Protein AF-A0A258C2C4-F1 (afdb_monomer)

Sequence (161 aa):
MLALLVGMLLPDAAPLVGMFAFGNLLRECGVVDRLADTTRNALINIVTILLGLTVGSKLSADAFLQIKTLGILVLGLVAFCAGTAAGVLMARVMNMFSTNKINPLIGSAGVSAVPMAARVSNKVGLEANPQNFLLMHAMGPNVAGVIGSAVAAGILLSFVG

Radius of gyration: 18.86 Å; Cα contacts (8 Å, |Δi|>4): 148; chains: 1; bounding box: 43×36×51 Å

pLDDT: mean 91.34, std 4.64, range [58.0, 97.81]

Mean predicted aligned error: 4.99 Å

Nearest PDB structures (foldseek):
  6iww-assembly1_C  TM=9.948E-01  e=2.118E-12  Salmonella enterica subsp. enterica serovar Typhimurium

Secondary structure (DSSP, 8-state):
-HHHHHHHH-GGGHHHHHHHHHHHHHHHSSS-HHHHHHIIIIIHHHHHHHHHHHHHTT--HHHHSSHHHHHHHHHHHHHHHHHHHHHHHHHHHHHHH-SSPPPHHHHHTTSS-TTHHHHHHHHHHHHH-TT---HHHHHHHHHHHHHHHHHHHHHHHHHH-

Foldseek 3Di:
DQLVVCCVPFVLLNVVVVVVVVLVCCVPVPPNVVVNVCVVPVVCVVVVVVVCVVVVVQPDCVRCVDPVNVVVVVVVVVVLVVQLVVLLVVLVVVQVVDPDRDDSLLSSLLQQPPPVSLVVSQVVQCVVPVVDGRSVVSVVSNVVSSVVVSSVVSVVVVVPD

Solvent-accessible surface area (backbone atoms only — not comparable to full-atom values): 8456 Å² total; per-residue (Å²): 107,70,48,59,54,36,47,72,78,38,56,69,19,27,69,58,47,36,52,51,48,50,56,49,43,38,61,71,65,75,78,40,58,71,58,32,49,40,49,71,45,60,49,45,53,53,51,48,52,54,49,50,52,56,58,54,71,61,60,42,67,84,68,51,76,34,77,65,47,57,50,50,54,54,51,50,54,51,49,52,54,50,52,32,51,49,26,26,50,49,27,52,56,50,39,77,77,39,92,72,68,56,64,40,58,38,19,40,3,28,47,55,48,81,69,55,31,16,49,53,34,20,50,57,37,33,74,75,35,82,87,46,81,36,44,82,65,12,43,54,38,20,54,50,23,48,54,49,52,41,46,53,51,16,54,51,43,68,76,75,107

Structure (mmCIF, N/CA/C/O backbone):
data_AF-A0A258C2C4-F1
#
_entry.id   AF-A0A258C2C4-F1
#
loop_
_atom_site.group_PDB
_atom_site.id
_atom_site.type_symbol
_atom_site.label_atom_id
_atom_site.label_alt_id
_atom_site.label_comp_id
_atom_site.label_asym_id
_atom_site.label_entity_id
_atom_site.label_seq_id
_atom_site.pdbx_PDB_ins_code
_atom_site.Cartn_x
_atom_site.Cartn_y
_atom_site.Cartn_z
_atom_site.occupancy
_atom_site.B_iso_or_equiv
_atom_site.auth_seq_id
_atom_site.auth_comp_id
_atom_site.auth_asym_id
_atom_site.auth_atom_id
_atom_site.pdbx_PDB_model_num
ATOM 1 N N . MET A 1 1 ? 9.234 -10.999 12.980 1.00 71.38 1 MET A N 1
ATOM 2 C CA . MET A 1 1 ? 8.143 -11.995 12.866 1.00 71.38 1 MET A CA 1
ATOM 3 C C . MET A 1 1 ? 7.527 -12.018 11.469 1.00 71.38 1 MET A C 1
ATOM 5 O O . MET A 1 1 ? 7.585 -13.071 10.858 1.00 71.38 1 MET A O 1
ATOM 9 N N . LEU A 1 2 ? 7.036 -10.893 10.923 1.00 83.19 2 LEU A N 1
ATOM 10 C CA . LEU A 1 2 ? 6.447 -10.830 9.568 1.00 83.19 2 LEU A CA 1
ATOM 11 C C . LEU A 1 2 ? 7.332 -11.462 8.474 1.00 83.19 2 LEU A C 1
ATOM 13 O O . LEU A 1 2 ? 6.886 -12.364 7.778 1.00 83.19 2 LEU A O 1
ATOM 17 N N . ALA A 1 3 ? 8.594 -11.035 8.362 1.00 83.50 3 ALA A N 1
ATOM 18 C CA . ALA A 1 3 ? 9.513 -11.545 7.340 1.00 83.50 3 ALA A CA 1
ATOM 19 C C . ALA A 1 3 ? 9.818 -13.050 7.478 1.00 83.50 3 ALA A C 1
ATOM 21 O O . ALA A 1 3 ? 9.963 -13.730 6.472 1.00 83.50 3 ALA A O 1
ATOM 22 N N . LEU A 1 4 ? 9.864 -13.579 8.709 1.00 87.06 4 LEU A N 1
ATOM 23 C CA . LEU A 1 4 ? 10.062 -15.014 8.954 1.00 87.06 4 LEU A CA 1
ATOM 24 C C . LEU A 1 4 ? 8.838 -15.818 8.502 1.00 87.06 4 LEU A C 1
ATOM 26 O O . LEU A 1 4 ? 8.978 -16.811 7.802 1.00 87.06 4 LEU A O 1
ATOM 30 N N . LEU A 1 5 ? 7.641 -15.346 8.858 1.00 85.81 5 LEU A N 1
ATOM 31 C CA . LEU A 1 5 ? 6.373 -15.960 8.464 1.00 85.81 5 LEU A CA 1
ATOM 32 C C . LEU A 1 5 ? 6.217 -15.996 6.939 1.00 85.81 5 LEU A C 1
ATOM 34 O O . LEU A 1 5 ? 5.890 -17.041 6.387 1.00 85.81 5 LEU A O 1
ATOM 38 N N . VAL A 1 6 ? 6.505 -14.880 6.260 1.00 83.69 6 VAL A N 1
ATOM 39 C CA . VAL A 1 6 ? 6.461 -14.817 4.792 1.00 83.69 6 VAL A CA 1
ATOM 40 C C . VAL A 1 6 ? 7.548 -15.685 4.166 1.00 83.69 6 VAL A C 1
ATOM 42 O O . VAL A 1 6 ? 7.247 -16.436 3.253 1.00 83.69 6 VAL A O 1
ATOM 45 N N . GLY A 1 7 ? 8.778 -15.664 4.684 1.00 82.81 7 GLY A N 1
ATOM 46 C CA . GLY A 1 7 ? 9.858 -16.509 4.165 1.00 82.81 7 GLY A CA 1
ATOM 47 C C . GLY A 1 7 ? 9.581 -18.012 4.281 1.00 82.81 7 GLY A C 1
ATOM 48 O O . GLY A 1 7 ? 10.038 -18.771 3.435 1.00 82.81 7 GLY A O 1
ATOM 49 N N . MET A 1 8 ? 8.817 -18.442 5.291 1.00 85.69 8 MET A N 1
ATOM 50 C CA . MET A 1 8 ? 8.452 -19.852 5.475 1.00 85.69 8 MET A CA 1
ATOM 51 C C . MET A 1 8 ? 7.222 -20.276 4.663 1.00 85.69 8 MET A C 1
ATOM 53 O O . MET A 1 8 ? 7.206 -21.390 4.151 1.00 85.69 8 MET A O 1
ATOM 57 N N . LEU A 1 9 ? 6.186 -19.433 4.572 1.00 86.31 9 LEU A N 1
ATOM 58 C CA . LEU A 1 9 ? 4.939 -19.786 3.873 1.00 86.31 9 LEU A CA 1
ATOM 59 C C . LEU A 1 9 ? 4.953 -19.435 2.384 1.00 86.31 9 LEU A C 1
ATOM 61 O O . LEU A 1 9 ? 4.268 -20.091 1.606 1.00 86.31 9 LEU A O 1
ATOM 65 N N . LEU A 1 10 ? 5.652 -18.367 2.001 1.00 86.12 10 LEU A N 1
ATOM 66 C CA . LEU A 1 10 ? 5.558 -17.782 0.669 1.00 86.12 10 LEU A CA 1
ATOM 67 C C . LEU A 1 10 ? 6.892 -17.119 0.263 1.00 86.12 10 LEU A C 1
ATOM 69 O O . LEU A 1 10 ? 7.010 -15.887 0.282 1.00 86.12 10 LEU A O 1
ATOM 73 N N . PRO A 1 11 ? 7.913 -17.921 -0.094 1.00 87.19 11 PRO A N 1
ATOM 74 C CA . PRO A 1 11 ? 9.261 -17.424 -0.370 1.00 87.19 11 PRO A CA 1
ATOM 75 C C . PRO A 1 11 ? 9.300 -16.416 -1.528 1.00 87.19 11 PRO A C 1
ATOM 77 O O . PRO A 1 11 ? 10.083 -15.470 -1.475 1.00 87.19 11 PRO A O 1
ATOM 80 N N . ASP A 1 12 ? 8.398 -16.525 -2.506 1.00 87.50 12 ASP A N 1
ATOM 81 C CA . ASP A 1 12 ? 8.305 -15.590 -3.639 1.00 87.50 12 ASP A CA 1
ATOM 82 C C . ASP A 1 12 ? 7.896 -14.166 -3.215 1.00 87.50 12 ASP A C 1
ATOM 84 O O . ASP A 1 12 ? 8.260 -13.182 -3.858 1.00 87.50 12 ASP A O 1
ATOM 88 N N . ALA A 1 13 ? 7.191 -14.020 -2.085 1.00 87.69 13 ALA A N 1
ATOM 89 C CA . ALA A 1 13 ? 6.882 -12.718 -1.486 1.00 87.69 13 ALA A CA 1
ATOM 90 C C . ALA A 1 13 ? 8.022 -12.173 -0.606 1.00 87.69 13 ALA A C 1
ATOM 92 O O . ALA A 1 13 ? 7.971 -11.008 -0.189 1.00 87.69 13 ALA A O 1
ATOM 93 N N . ALA A 1 14 ? 9.039 -12.984 -0.293 1.00 87.94 14 ALA A N 1
ATOM 94 C CA . ALA A 1 14 ? 10.103 -12.614 0.634 1.00 87.94 14 ALA A CA 1
ATOM 95 C C . ALA A 1 14 ? 10.907 -11.379 0.190 1.00 87.94 14 ALA A C 1
ATOM 97 O O . ALA A 1 14 ? 11.181 -10.547 1.055 1.00 87.94 14 ALA A O 1
ATOM 98 N N . PRO A 1 15 ? 11.234 -11.162 -1.102 1.00 89.06 15 PRO A N 1
ATOM 99 C CA . PRO A 1 15 ? 11.918 -9.939 -1.526 1.00 89.06 15 PRO A CA 1
ATOM 100 C C . PRO A 1 15 ? 11.085 -8.677 -1.259 1.00 89.06 15 PRO A C 1
ATOM 102 O O . PRO A 1 15 ? 11.611 -7.671 -0.785 1.00 89.06 15 PRO A O 1
ATOM 105 N N . LEU A 1 16 ? 9.771 -8.737 -1.502 1.00 89.69 16 LEU A N 1
ATOM 106 C CA . LEU A 1 16 ? 8.865 -7.599 -1.325 1.00 89.69 16 LEU A CA 1
ATOM 107 C C . LEU A 1 16 ? 8.633 -7.297 0.159 1.00 89.69 16 LEU A C 1
ATOM 109 O O . LEU A 1 16 ? 8.895 -6.188 0.633 1.00 89.69 16 LEU A O 1
ATOM 113 N N . VAL A 1 17 ? 8.167 -8.293 0.918 1.00 90.56 17 VAL A N 1
ATOM 114 C CA . VAL A 1 17 ? 7.840 -8.111 2.340 1.00 90.56 17 VAL A CA 1
ATOM 115 C C . VAL A 1 17 ? 9.105 -7.980 3.191 1.00 90.56 17 VAL A C 1
ATOM 117 O O . VAL A 1 17 ? 9.098 -7.274 4.199 1.00 90.56 17 VAL A O 1
ATOM 120 N N . GLY A 1 18 ? 10.210 -8.604 2.783 1.00 90.81 18 GLY A N 1
ATOM 121 C CA . GLY A 1 18 ? 11.510 -8.494 3.441 1.00 90.81 18 GLY A CA 1
ATOM 122 C C . GLY A 1 18 ? 12.075 -7.079 3.374 1.00 90.81 18 GLY A C 1
ATOM 123 O O . GLY A 1 18 ? 12.429 -6.524 4.413 1.00 90.81 18 GLY A O 1
ATOM 124 N N . MET A 1 19 ? 12.077 -6.449 2.192 1.00 92.56 19 MET A N 1
ATOM 125 C CA . MET A 1 19 ? 12.525 -5.056 2.051 1.00 92.56 19 MET A CA 1
ATOM 126 C C . MET A 1 19 ? 11.607 -4.075 2.788 1.00 92.56 19 MET A C 1
ATOM 128 O O . MET A 1 19 ? 12.089 -3.127 3.412 1.00 92.56 19 MET A O 1
ATOM 132 N N . PHE A 1 20 ? 10.295 -4.337 2.804 1.00 92.00 20 PHE A N 1
ATOM 133 C CA . PHE A 1 20 ? 9.352 -3.584 3.633 1.00 92.00 20 PHE A CA 1
ATOM 134 C C . PHE A 1 20 ? 9.675 -3.712 5.133 1.00 92.00 20 PHE A C 1
ATOM 136 O O . PHE A 1 20 ? 9.782 -2.709 5.842 1.00 92.00 20 PHE A O 1
ATOM 143 N N . ALA A 1 21 ? 9.881 -4.938 5.621 1.00 93.19 21 ALA A N 1
ATOM 144 C CA . ALA A 1 21 ? 10.213 -5.202 7.018 1.00 93.19 21 ALA A CA 1
ATOM 145 C C . ALA A 1 21 ? 11.571 -4.608 7.416 1.00 93.19 21 ALA A C 1
ATOM 147 O O . ALA A 1 21 ? 11.712 -4.137 8.542 1.00 93.19 21 ALA A O 1
ATOM 148 N N . PHE A 1 22 ? 12.545 -4.583 6.502 1.00 93.38 22 PHE A N 1
ATOM 149 C CA . PHE A 1 22 ? 13.832 -3.928 6.716 1.00 93.38 22 PHE A CA 1
ATOM 150 C C . PHE A 1 22 ? 13.675 -2.414 6.884 1.00 93.38 22 PHE A C 1
ATOM 152 O O . PHE A 1 22 ? 14.178 -1.856 7.855 1.00 93.38 22 PHE A O 1
ATOM 159 N N . GLY A 1 23 ? 12.904 -1.752 6.014 1.00 93.25 23 GLY A N 1
ATOM 160 C CA . GLY A 1 23 ? 12.587 -0.329 6.174 1.00 93.25 23 GLY A CA 1
ATOM 161 C C . GLY A 1 23 ? 11.883 -0.027 7.503 1.00 93.25 23 GLY A C 1
ATOM 162 O O . GLY A 1 23 ? 12.218 0.948 8.177 1.00 93.25 23 GLY A O 1
ATOM 163 N N . ASN A 1 24 ? 10.959 -0.900 7.923 1.00 93.69 24 ASN A N 1
ATOM 164 C CA . ASN A 1 24 ? 10.310 -0.792 9.229 1.00 93.69 24 ASN A CA 1
ATOM 165 C C . ASN A 1 24 ? 11.303 -0.987 10.387 1.00 93.69 24 ASN A C 1
ATOM 167 O O . ASN A 1 24 ? 11.268 -0.236 11.355 1.00 93.69 24 ASN A O 1
ATOM 171 N N . LEU A 1 25 ? 12.228 -1.944 10.277 1.00 94.38 25 LEU A N 1
ATOM 172 C CA . LEU A 1 25 ? 13.261 -2.179 11.285 1.00 94.38 25 LEU A CA 1
ATOM 173 C C . LEU A 1 25 ? 14.179 -0.965 11.446 1.00 94.38 25 LEU A C 1
ATOM 175 O O . LEU A 1 25 ? 14.408 -0.554 12.575 1.00 94.38 25 LEU A O 1
ATOM 179 N N . LEU A 1 26 ? 14.648 -0.362 10.345 1.00 94.25 26 LEU A N 1
ATOM 180 C CA . LEU A 1 26 ? 15.478 0.848 10.402 1.00 94.25 26 LEU A CA 1
ATOM 181 C C . LEU A 1 26 ? 14.778 1.986 11.156 1.00 94.25 26 LEU A C 1
ATOM 183 O O . LEU A 1 26 ? 15.428 2.744 11.868 1.00 94.25 26 LEU A O 1
ATOM 187 N N . ARG A 1 27 ? 13.455 2.113 10.997 1.00 92.38 27 ARG A N 1
ATOM 188 C CA . ARG A 1 27 ? 12.655 3.131 11.684 1.00 92.38 27 ARG A CA 1
ATOM 189 C C . ARG A 1 27 ? 12.460 2.827 13.170 1.00 92.38 27 ARG A C 1
ATOM 191 O O . ARG A 1 27 ? 12.552 3.743 13.976 1.00 92.38 27 ARG A O 1
ATOM 198 N N . GLU A 1 28 ? 12.154 1.580 13.512 1.00 93.75 28 GLU A N 1
ATOM 199 C CA . GLU A 1 28 ? 11.728 1.197 14.865 1.00 93.75 28 GLU A CA 1
ATOM 200 C C . GLU A 1 28 ? 12.893 0.785 15.782 1.00 93.75 28 GLU A C 1
ATOM 202 O O . GLU A 1 28 ? 12.735 0.773 16.999 1.00 93.75 28 GLU A O 1
ATOM 207 N N . CYS A 1 29 ? 14.077 0.453 15.249 1.00 91.75 29 CYS A N 1
ATOM 208 C CA . CYS A 1 29 ? 15.193 -0.016 16.078 1.00 91.75 29 CYS A CA 1
ATOM 209 C C . CYS A 1 29 ? 15.922 1.097 16.849 1.00 91.75 29 CYS A C 1
ATOM 211 O O . CYS A 1 29 ? 16.750 0.778 17.696 1.00 91.75 29 CYS A O 1
ATOM 213 N N . GLY A 1 30 ? 15.675 2.378 16.546 1.00 91.12 30 GLY A N 1
ATOM 214 C CA . GLY A 1 30 ? 16.158 3.545 17.309 1.00 91.12 30 GLY A CA 1
ATOM 215 C C . GLY A 1 30 ? 17.678 3.763 17.369 1.00 91.12 30 GLY A C 1
ATOM 216 O O . GLY A 1 30 ? 18.132 4.737 17.953 1.00 91.12 30 GLY A O 1
ATOM 217 N N . VAL A 1 31 ? 18.480 2.865 16.788 1.00 95.25 31 VAL A N 1
ATOM 218 C CA . VAL A 1 31 ? 19.957 2.918 16.821 1.00 95.25 31 VAL A CA 1
ATOM 219 C C . VAL A 1 31 ? 20.588 3.298 15.478 1.00 95.25 31 VAL A C 1
ATOM 221 O O . VAL A 1 31 ? 21.796 3.503 15.399 1.00 95.25 31 VAL A O 1
ATOM 224 N N . VAL A 1 32 ? 19.791 3.401 14.409 1.00 94.56 32 VAL A N 1
ATOM 225 C CA . VAL A 1 32 ? 20.263 3.681 13.037 1.00 94.56 32 VAL A CA 1
ATOM 226 C C . VAL A 1 32 ? 19.584 4.901 12.411 1.00 94.56 32 VAL A C 1
ATOM 228 O O . VAL A 1 32 ? 19.284 4.910 11.217 1.00 94.56 32 VAL A O 1
ATOM 231 N N . ASP A 1 33 ? 19.375 5.965 13.186 1.00 93.50 33 ASP A N 1
ATOM 232 C CA . ASP A 1 33 ? 18.645 7.163 12.740 1.00 93.50 33 ASP A CA 1
ATOM 233 C C . ASP A 1 33 ? 19.169 7.744 11.422 1.00 93.50 33 ASP A C 1
ATOM 235 O O . ASP A 1 33 ? 18.387 8.065 10.529 1.00 93.50 33 ASP A O 1
ATOM 239 N N . ARG A 1 34 ? 20.497 7.789 11.242 1.00 95.44 34 ARG A N 1
ATOM 240 C CA . ARG A 1 34 ? 21.121 8.254 9.991 1.00 95.44 34 ARG A CA 1
ATOM 241 C C . ARG A 1 34 ? 20.696 7.420 8.781 1.00 95.44 34 ARG A C 1
ATOM 243 O O . ARG A 1 34 ? 20.424 7.983 7.723 1.00 95.44 34 ARG A O 1
ATOM 250 N N . LEU A 1 35 ? 20.637 6.094 8.919 1.00 94.44 35 LEU A N 1
ATOM 251 C CA . LEU A 1 35 ? 20.206 5.202 7.837 1.00 94.44 35 LEU A CA 1
ATOM 252 C C . LEU A 1 35 ? 18.703 5.339 7.598 1.00 94.44 35 LEU A C 1
ATOM 254 O O . LEU A 1 35 ? 18.270 5.393 6.448 1.00 94.44 35 LEU A O 1
ATOM 258 N N . ALA A 1 36 ?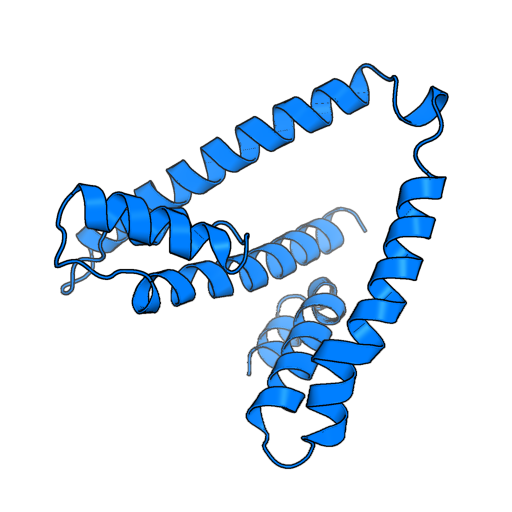 17.912 5.418 8.667 1.00 94.19 36 ALA A N 1
ATOM 259 C CA . ALA A 1 36 ? 16.464 5.535 8.582 1.00 94.19 36 ALA A CA 1
ATOM 260 C C . ALA A 1 36 ? 16.026 6.854 7.924 1.00 94.19 36 ALA A C 1
ATOM 262 O O . ALA A 1 36 ? 15.069 6.854 7.147 1.00 94.19 36 ALA A O 1
ATOM 263 N N . ASP A 1 37 ? 16.711 7.959 8.224 1.00 95.56 37 ASP A N 1
ATOM 264 C CA . ASP A 1 37 ? 16.470 9.273 7.623 1.00 95.56 37 ASP A CA 1
ATOM 265 C C . ASP A 1 37 ? 16.928 9.318 6.159 1.00 95.56 37 ASP A C 1
ATOM 267 O O . ASP A 1 37 ? 16.147 9.659 5.269 1.00 95.56 37 ASP A O 1
ATOM 271 N N . THR A 1 38 ? 18.147 8.842 5.876 1.00 96.62 38 THR A N 1
ATOM 272 C CA . THR A 1 38 ? 18.672 8.761 4.501 1.00 96.62 38 THR A CA 1
ATOM 273 C C . THR A 1 38 ? 17.760 7.919 3.606 1.00 96.62 38 THR A C 1
ATOM 275 O O . THR A 1 38 ? 17.483 8.308 2.472 1.00 96.62 38 THR A O 1
ATOM 278 N N . THR A 1 39 ? 17.251 6.793 4.118 1.00 94.75 39 THR A N 1
ATOM 279 C CA . THR A 1 39 ? 16.348 5.897 3.378 1.00 94.75 39 THR A CA 1
ATOM 280 C C . THR A 1 39 ? 15.003 6.563 3.078 1.00 94.75 39 THR A C 1
ATOM 282 O O . THR A 1 39 ? 14.516 6.466 1.954 1.00 94.75 39 THR A O 1
ATOM 285 N N . ARG A 1 40 ? 14.409 7.263 4.058 1.00 93.69 40 ARG A N 1
ATOM 286 C CA . ARG A 1 40 ? 13.092 7.917 3.925 1.00 93.69 40 ARG A CA 1
ATOM 287 C C . ARG A 1 40 ? 13.113 9.217 3.122 1.00 93.69 40 ARG A C 1
ATOM 289 O O . ARG A 1 40 ? 12.062 9.600 2.622 1.00 93.69 40 ARG A O 1
ATOM 296 N N . ASN A 1 41 ? 14.268 9.869 2.999 1.00 95.38 41 ASN A N 1
ATOM 297 C CA . ASN A 1 41 ? 14.411 11.151 2.308 1.00 95.38 41 ASN A CA 1
ATOM 298 C C . ASN A 1 41 ? 15.272 11.017 1.044 1.00 95.38 41 ASN A C 1
ATOM 300 O O . ASN A 1 41 ? 14.758 10.865 -0.062 1.00 95.38 41 ASN A O 1
ATOM 304 N N . ALA A 1 42 ? 16.598 11.071 1.189 1.00 96.44 42 ALA A N 1
ATOM 305 C CA . ALA A 1 42 ? 17.515 11.186 0.058 1.00 96.44 42 ALA A CA 1
ATOM 306 C C . ALA A 1 42 ? 17.428 9.987 -0.899 1.00 96.44 42 ALA A C 1
ATOM 308 O O . ALA A 1 42 ? 17.285 10.168 -2.107 1.00 96.44 42 ALA A O 1
ATOM 309 N N . LEU A 1 43 ? 17.469 8.764 -0.363 1.00 96.81 43 LEU A N 1
ATOM 310 C CA . LEU A 1 43 ? 17.479 7.550 -1.172 1.00 96.81 43 LEU A CA 1
ATOM 311 C C . LEU A 1 43 ? 16.158 7.360 -1.922 1.00 96.81 43 LEU A C 1
ATOM 313 O O . LEU A 1 43 ? 16.185 7.117 -3.127 1.00 96.81 43 LEU A O 1
ATOM 317 N N . ILE A 1 44 ? 15.009 7.510 -1.247 1.00 96.50 44 ILE A N 1
ATOM 318 C CA . ILE A 1 44 ? 13.710 7.360 -1.915 1.00 96.50 44 ILE A CA 1
ATOM 319 C C . ILE A 1 44 ? 13.520 8.418 -3.005 1.00 96.50 44 ILE A C 1
ATOM 321 O O . ILE A 1 44 ? 13.031 8.080 -4.078 1.00 96.50 44 ILE A O 1
ATOM 325 N N . ASN A 1 45 ? 13.971 9.659 -2.791 1.00 97.25 45 ASN A N 1
ATOM 326 C CA . ASN A 1 45 ? 13.879 10.719 -3.796 1.00 97.25 45 ASN A CA 1
ATOM 327 C C . ASN A 1 45 ? 14.703 10.384 -5.046 1.00 97.25 45 ASN A C 1
ATOM 329 O O . ASN A 1 45 ? 14.196 10.490 -6.161 1.00 97.25 45 ASN A O 1
ATOM 333 N N . ILE A 1 46 ? 15.943 9.914 -4.869 1.00 97.81 46 ILE A N 1
ATOM 334 C CA . ILE A 1 46 ? 16.815 9.513 -5.983 1.00 97.81 46 ILE A CA 1
ATOM 335 C C . ILE A 1 46 ? 16.196 8.339 -6.751 1.00 97.81 46 ILE A C 1
ATOM 337 O O . ILE A 1 46 ? 16.028 8.411 -7.969 1.00 97.81 46 ILE A O 1
ATOM 341 N N . VAL A 1 47 ? 15.814 7.269 -6.048 1.00 97.56 47 VAL A N 1
ATOM 342 C CA . VAL A 1 47 ? 15.256 6.064 -6.679 1.00 97.56 47 VAL A CA 1
ATOM 343 C C . VAL A 1 47 ? 13.921 6.363 -7.363 1.00 97.56 47 VAL A C 1
ATOM 345 O O . VAL A 1 47 ? 13.671 5.842 -8.445 1.00 97.56 47 VAL A O 1
ATOM 348 N N . THR A 1 48 ? 13.092 7.247 -6.803 1.00 96.81 48 THR A N 1
ATOM 349 C CA . THR A 1 48 ? 11.814 7.655 -7.412 1.00 96.81 48 THR A CA 1
ATOM 350 C C . THR A 1 48 ? 12.025 8.403 -8.725 1.00 96.81 48 THR A C 1
ATOM 352 O O . THR A 1 48 ? 11.305 8.140 -9.685 1.00 96.81 48 THR A O 1
ATOM 355 N N . ILE A 1 49 ? 13.028 9.284 -8.810 1.00 97.19 49 ILE A N 1
ATOM 356 C CA . ILE A 1 49 ? 13.374 9.968 -10.067 1.00 97.19 49 ILE A CA 1
ATOM 357 C C . ILE A 1 49 ? 13.795 8.944 -11.127 1.00 97.19 49 ILE A C 1
ATOM 359 O O . ILE A 1 49 ? 13.279 8.963 -12.245 1.00 97.19 49 ILE A O 1
ATOM 363 N N . LEU A 1 50 ? 14.688 8.017 -10.769 1.00 97.38 50 LEU A N 1
ATOM 364 C CA . LEU A 1 50 ? 15.163 6.981 -11.691 1.00 97.38 50 LEU A CA 1
ATOM 365 C C . LEU A 1 50 ? 14.032 6.044 -12.136 1.00 97.38 50 LEU A C 1
ATOM 367 O O . LEU A 1 50 ? 13.925 5.722 -13.321 1.00 97.38 50 LEU A O 1
ATOM 371 N N . LEU A 1 51 ? 13.157 5.643 -11.212 1.00 96.25 51 LEU A N 1
ATOM 372 C CA . LEU A 1 51 ? 11.993 4.810 -11.505 1.00 96.25 51 LEU A CA 1
ATOM 373 C C . LEU A 1 51 ? 11.012 5.556 -12.415 1.00 96.25 51 LEU A C 1
ATOM 375 O O . LEU A 1 51 ? 10.560 4.985 -13.403 1.00 96.25 51 LEU A O 1
ATOM 379 N N . GLY A 1 52 ? 10.743 6.835 -12.144 1.00 95.56 52 GLY A N 1
ATOM 380 C CA . GLY A 1 52 ? 9.883 7.681 -12.971 1.00 95.56 52 GLY A CA 1
ATOM 381 C C . GLY A 1 52 ? 10.393 7.817 -14.405 1.00 95.56 52 GLY A C 1
ATOM 382 O O . GLY A 1 52 ? 9.625 7.625 -15.345 1.00 95.56 52 GLY A O 1
ATOM 383 N N . LEU A 1 53 ? 11.696 8.054 -14.587 1.00 95.62 53 LEU A N 1
ATOM 384 C CA . LEU A 1 53 ? 12.332 8.078 -15.910 1.00 95.62 53 LEU A CA 1
ATOM 385 C C . LEU A 1 53 ? 12.242 6.716 -16.611 1.00 95.62 53 LEU A C 1
ATOM 387 O O . LEU A 1 53 ? 11.915 6.647 -17.795 1.00 95.62 53 LEU A O 1
ATOM 391 N N . THR A 1 54 ? 12.480 5.626 -15.881 1.00 93.69 54 THR A N 1
ATOM 392 C CA . THR A 1 54 ? 12.443 4.267 -16.440 1.00 93.69 54 THR A CA 1
ATOM 393 C C . THR A 1 54 ? 11.030 3.878 -16.876 1.00 93.69 54 THR A C 1
ATOM 395 O O . THR A 1 54 ? 10.848 3.399 -17.993 1.00 93.69 54 THR A O 1
ATOM 398 N N . VAL A 1 55 ? 10.012 4.129 -16.048 1.00 92.94 55 VAL A N 1
ATOM 399 C CA . VAL A 1 55 ? 8.603 3.885 -16.398 1.00 92.94 55 VAL A CA 1
ATOM 400 C C . VAL A 1 55 ? 8.166 4.808 -17.537 1.00 92.94 55 VAL A C 1
ATOM 402 O O . VAL A 1 55 ? 7.567 4.339 -18.502 1.00 92.94 55 VAL A O 1
ATOM 405 N N . GLY A 1 56 ? 8.535 6.092 -17.486 1.00 90.75 56 GLY A N 1
ATOM 406 C CA . GLY A 1 56 ? 8.247 7.064 -18.541 1.00 90.75 56 GLY A CA 1
ATOM 407 C C . GLY A 1 56 ? 8.851 6.685 -19.894 1.00 90.75 56 GLY A C 1
ATOM 408 O O . GLY A 1 56 ? 8.197 6.841 -20.921 1.00 90.75 56 GLY A O 1
ATOM 409 N N . SER A 1 57 ? 10.045 6.083 -19.906 1.00 90.81 57 SER A N 1
ATOM 410 C CA . SER A 1 57 ? 10.681 5.590 -21.137 1.00 90.81 57 SER A CA 1
ATOM 411 C C . SER A 1 57 ? 9.886 4.485 -21.849 1.00 90.81 57 SER A C 1
ATOM 413 O O . SER A 1 57 ? 10.101 4.240 -23.034 1.00 90.81 57 SER A O 1
ATOM 415 N N . LYS A 1 58 ? 8.954 3.818 -21.152 1.00 86.50 58 LYS A N 1
ATOM 416 C CA . LYS A 1 58 ? 8.076 2.782 -21.718 1.00 86.50 58 LYS A CA 1
ATOM 417 C C . LYS A 1 58 ? 6.754 3.337 -22.262 1.00 86.50 58 LYS A C 1
ATOM 419 O O . LYS A 1 58 ? 5.985 2.574 -22.838 1.00 86.50 58 LYS A O 1
ATOM 424 N N . LEU A 1 59 ? 6.494 4.639 -22.122 1.00 85.44 59 LEU A N 1
ATOM 425 C CA . LEU A 1 59 ? 5.274 5.308 -22.590 1.00 85.44 59 LEU A CA 1
ATOM 426 C C . LEU A 1 59 ? 5.408 5.819 -24.037 1.00 85.44 59 LEU A C 1
ATOM 428 O O . LEU A 1 59 ? 5.052 6.958 -24.337 1.00 85.44 59 LEU A O 1
ATOM 432 N N . SER A 1 60 ? 5.935 4.998 -24.950 1.00 86.56 60 SER A N 1
ATOM 433 C CA . SER A 1 60 ? 5.905 5.334 -26.379 1.00 86.56 60 SER A CA 1
ATOM 434 C C . SER A 1 60 ? 4.463 5.324 -26.900 1.00 86.56 60 SER A C 1
ATOM 436 O O . SER A 1 60 ? 3.619 4.577 -26.400 1.00 86.56 60 SER A O 1
ATOM 438 N N . ALA A 1 61 ? 4.169 6.145 -27.914 1.00 82.00 61 ALA A N 1
ATOM 439 C CA . ALA A 1 61 ? 2.817 6.277 -28.466 1.00 82.00 61 ALA A CA 1
ATOM 440 C C . ALA A 1 61 ? 2.229 4.919 -28.888 1.00 82.00 61 ALA A C 1
ATOM 442 O O . ALA A 1 61 ? 1.084 4.622 -28.560 1.00 82.00 61 ALA A O 1
ATOM 443 N N . ASP A 1 62 ? 3.043 4.059 -29.501 1.00 82.19 62 ASP A N 1
ATOM 444 C CA . ASP A 1 62 ? 2.625 2.730 -29.960 1.00 82.19 62 ASP A CA 1
ATOM 445 C C . ASP A 1 62 ? 2.315 1.757 -28.813 1.00 82.19 62 ASP A C 1
ATOM 447 O O . ASP A 1 62 ? 1.507 0.842 -28.977 1.00 82.19 62 ASP A O 1
ATOM 451 N N . ALA A 1 63 ? 2.948 1.935 -27.648 1.00 80.69 63 ALA A N 1
ATOM 452 C CA . ALA A 1 63 ? 2.705 1.122 -26.459 1.00 80.69 63 ALA A CA 1
ATOM 453 C C . ALA A 1 63 ? 1.531 1.656 -25.624 1.00 80.69 63 ALA A C 1
ATOM 455 O O . ALA A 1 63 ? 0.791 0.872 -25.029 1.00 80.69 63 ALA A O 1
ATOM 456 N N . PHE A 1 64 ? 1.346 2.981 -25.580 1.00 84.81 64 PHE A N 1
ATOM 457 C CA . PHE A 1 64 ? 0.331 3.621 -24.747 1.00 84.81 64 PHE A CA 1
ATOM 458 C C . PHE A 1 64 ? -1.025 3.783 -25.443 1.00 84.81 64 PHE A C 1
ATOM 460 O O . PHE A 1 64 ? -2.057 3.578 -24.808 1.00 84.81 64 PHE A O 1
ATOM 467 N N . LEU A 1 65 ? -1.066 4.116 -26.736 1.00 85.25 65 LEU A N 1
ATOM 468 C CA . LEU A 1 65 ? -2.308 4.344 -27.489 1.00 85.25 65 LEU A CA 1
ATOM 469 C C . LEU A 1 65 ? -2.885 3.032 -28.040 1.00 85.25 65 LEU A C 1
ATOM 471 O O . LEU A 1 65 ? -3.174 2.900 -29.227 1.00 85.25 65 LEU A O 1
ATOM 475 N N . GLN A 1 66 ? -3.057 2.042 -27.166 1.00 88.00 66 GLN A N 1
ATOM 476 C CA . GLN A 1 66 ? -3.652 0.754 -27.510 1.00 88.00 66 GLN A CA 1
ATOM 477 C C . GLN A 1 66 ? -5.002 0.574 -26.822 1.00 88.00 66 GLN A C 1
ATOM 479 O O . GLN A 1 66 ? -5.197 0.958 -25.677 1.00 88.00 66 GLN A O 1
ATOM 484 N N . ILE A 1 67 ? -5.924 -0.142 -27.461 1.00 89.75 67 ILE A N 1
ATOM 485 C CA . ILE A 1 67 ? -7.208 -0.512 -26.833 1.00 89.75 67 ILE A CA 1
ATOM 486 C C . ILE A 1 67 ? -6.980 -1.285 -25.517 1.00 89.75 67 ILE A C 1
ATOM 488 O O . ILE A 1 67 ? -7.751 -1.164 -24.565 1.00 89.75 67 ILE A O 1
ATOM 492 N N . LYS A 1 68 ? -5.868 -2.027 -25.425 1.00 91.19 68 LYS A N 1
ATOM 493 C CA . LYS A 1 68 ? -5.450 -2.732 -24.208 1.00 91.19 68 LYS A CA 1
ATOM 494 C C . LYS A 1 68 ? -5.204 -1.788 -23.026 1.00 91.19 68 LYS A C 1
ATOM 496 O O . LYS A 1 68 ? -5.591 -2.132 -21.913 1.00 91.19 68 LYS A O 1
ATOM 501 N N . THR A 1 69 ? -4.605 -0.612 -23.234 1.00 88.94 69 THR A N 1
ATOM 502 C CA . THR A 1 69 ? -4.328 0.334 -22.136 1.00 88.94 69 THR A CA 1
ATOM 503 C C . THR A 1 69 ? -5.608 0.960 -21.604 1.00 88.94 69 THR A C 1
ATOM 505 O O . THR A 1 69 ? -5.764 1.073 -20.390 1.00 88.94 69 THR A O 1
ATOM 508 N N . LEU A 1 70 ? -6.575 1.255 -22.478 1.00 90.69 70 LEU A N 1
ATOM 509 C CA . LEU A 1 70 ? -7.918 1.657 -22.059 1.00 90.69 70 LEU A CA 1
ATOM 510 C C . LEU A 1 70 ? -8.577 0.573 -21.191 1.00 90.69 70 LEU A C 1
ATOM 512 O O . LEU A 1 70 ? -9.159 0.885 -20.152 1.00 90.69 70 LEU A O 1
ATOM 516 N N . GLY A 1 71 ? -8.418 -0.701 -21.566 1.00 92.25 71 GLY A N 1
ATOM 517 C CA . GLY A 1 71 ? -8.854 -1.838 -20.753 1.00 92.25 71 GLY A CA 1
ATOM 518 C C . GLY A 1 71 ? -8.227 -1.853 -19.355 1.00 92.25 71 GLY A C 1
ATOM 519 O O . GLY A 1 71 ? -8.946 -2.014 -18.373 1.00 92.25 71 GLY A O 1
ATOM 520 N N . ILE A 1 72 ? -6.914 -1.616 -19.241 1.00 93.31 72 ILE A N 1
ATOM 521 C CA . ILE A 1 72 ? -6.211 -1.541 -17.946 1.00 93.31 72 ILE A CA 1
ATOM 522 C C . ILE A 1 72 ? -6.762 -0.397 -17.082 1.00 93.31 72 ILE A C 1
ATOM 524 O O . ILE A 1 72 ? -6.989 -0.595 -15.890 1.00 93.31 72 ILE A O 1
ATOM 528 N N . LEU A 1 73 ? -7.018 0.780 -17.665 1.00 91.50 73 LEU A N 1
ATOM 529 C CA . LEU A 1 73 ? -7.562 1.932 -16.934 1.00 91.50 73 LEU A CA 1
ATOM 530 C C . LEU A 1 73 ? -8.955 1.643 -16.357 1.00 91.50 73 LEU A C 1
ATOM 532 O O . LEU A 1 73 ? -9.206 1.905 -15.179 1.00 91.50 73 LEU A O 1
ATOM 536 N N . VAL A 1 74 ? -9.849 1.068 -17.166 1.00 94.75 74 VAL A N 1
ATOM 537 C CA . VAL A 1 74 ? -11.209 0.717 -16.728 1.00 94.75 74 VAL A CA 1
ATOM 538 C C . VAL A 1 74 ? -11.177 -0.400 -15.685 1.00 94.75 74 VAL A C 1
ATOM 540 O O . VAL A 1 74 ? -11.844 -0.292 -14.655 1.00 94.75 74 VAL A O 1
ATOM 543 N N . LEU A 1 75 ? -10.369 -1.443 -15.900 1.00 94.25 75 LEU A N 1
ATOM 544 C CA . LEU A 1 75 ? -10.193 -2.524 -14.927 1.00 94.25 75 LEU A CA 1
ATOM 545 C C . LEU A 1 75 ? -9.634 -2.004 -13.601 1.00 94.25 75 LEU A C 1
ATOM 547 O O . LEU A 1 75 ? -10.100 -2.429 -12.548 1.00 94.25 75 LEU A O 1
ATOM 551 N N . GLY A 1 76 ? -8.696 -1.054 -13.637 1.00 93.50 76 GLY A N 1
ATOM 552 C CA . GLY A 1 76 ? -8.160 -0.403 -12.444 1.00 93.50 76 GLY A CA 1
ATOM 553 C C . GLY A 1 76 ? -9.242 0.318 -11.640 1.00 93.50 76 GLY A C 1
ATOM 554 O O . GLY A 1 76 ? -9.335 0.128 -10.428 1.00 93.50 76 GLY A O 1
ATOM 555 N N . LEU A 1 77 ? -10.109 1.088 -12.305 1.00 93.12 77 LEU A N 1
ATOM 556 C CA . LEU A 1 77 ? -11.235 1.761 -11.649 1.00 93.12 77 LEU A CA 1
ATOM 557 C C . LEU A 1 77 ? -12.182 0.754 -10.982 1.00 93.12 77 LEU A C 1
ATOM 559 O O . LEU A 1 77 ? -12.506 0.891 -9.802 1.00 93.12 77 LEU A O 1
ATOM 563 N N . VAL A 1 78 ? -12.588 -0.282 -11.720 1.00 95.81 78 VAL A N 1
ATOM 564 C CA . VAL A 1 78 ? -13.479 -1.328 -11.200 1.00 95.81 78 VAL A CA 1
ATOM 565 C C . VAL A 1 78 ? -12.823 -2.079 -10.039 1.00 95.81 78 VAL A C 1
ATOM 567 O O . VAL A 1 78 ? -13.491 -2.350 -9.043 1.00 95.81 78 VAL A O 1
ATOM 570 N N . ALA A 1 79 ? -11.518 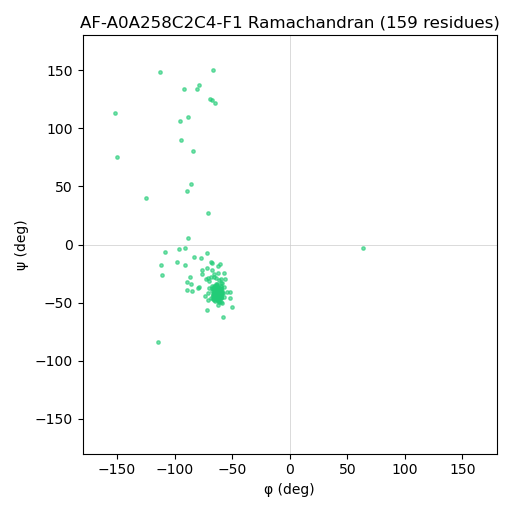-2.355 -10.111 1.00 93.31 79 ALA A N 1
ATOM 571 C CA . ALA A 1 79 ? -10.769 -3.005 -9.040 1.00 93.31 79 ALA A CA 1
ATOM 572 C C . ALA A 1 79 ? -10.749 -2.165 -7.753 1.00 93.31 79 ALA A C 1
ATOM 574 O O . ALA A 1 79 ? -10.956 -2.712 -6.670 1.00 93.31 79 ALA A O 1
ATOM 575 N N . PHE A 1 80 ? -10.580 -0.841 -7.846 1.00 92.94 80 PHE A N 1
ATOM 576 C CA . PHE A 1 80 ? -10.678 0.045 -6.680 1.00 92.94 80 PHE A CA 1
ATOM 577 C C . PHE A 1 80 ? -12.092 0.059 -6.079 1.00 92.94 80 PHE A C 1
ATOM 579 O O . PHE A 1 80 ? -12.245 -0.040 -4.857 1.00 92.94 80 PHE A O 1
ATOM 586 N N . CYS A 1 81 ? -13.136 0.130 -6.911 1.00 94.25 81 CYS A N 1
ATOM 587 C CA . CYS A 1 81 ? -14.528 0.052 -6.451 1.00 94.25 81 CYS A CA 1
A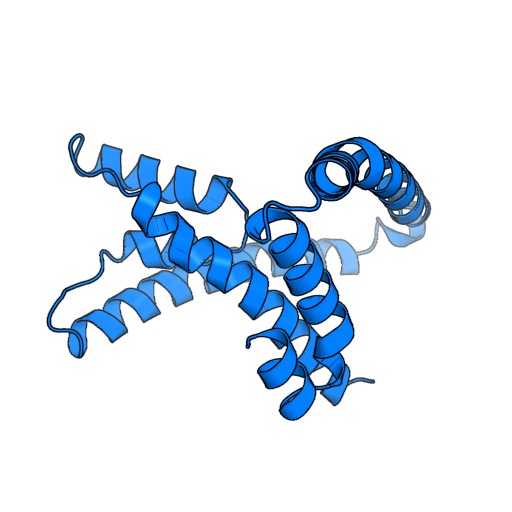TOM 588 C C . CYS A 1 81 ? -14.836 -1.291 -5.771 1.00 94.25 81 CYS A C 1
ATOM 590 O O . CYS A 1 81 ? -15.416 -1.323 -4.688 1.00 94.25 81 CYS A O 1
ATOM 592 N N . ALA A 1 82 ? -14.404 -2.404 -6.365 1.00 95.00 82 ALA A N 1
ATOM 593 C CA . ALA A 1 82 ? -14.576 -3.730 -5.787 1.00 95.00 82 ALA A CA 1
ATOM 594 C C . ALA A 1 82 ? -13.785 -3.890 -4.479 1.00 95.00 82 ALA A C 1
ATOM 596 O O . ALA A 1 82 ? -14.330 -4.388 -3.498 1.00 95.00 82 ALA A O 1
ATOM 597 N N . GLY A 1 83 ? -12.535 -3.417 -4.426 1.00 93.38 83 GLY A N 1
ATOM 598 C CA . GLY A 1 83 ? -11.688 -3.486 -3.233 1.00 93.38 83 GLY A CA 1
ATOM 599 C C . GLY A 1 83 ? -12.249 -2.683 -2.058 1.00 93.38 83 GLY A C 1
ATOM 600 O O . GLY A 1 83 ? -12.325 -3.187 -0.939 1.00 93.38 83 GLY A O 1
ATOM 601 N N . THR A 1 84 ? -12.715 -1.456 -2.311 1.00 94.25 84 THR A N 1
ATOM 602 C CA . THR A 1 84 ? -13.391 -0.635 -1.288 1.00 94.25 84 THR A CA 1
ATOM 603 C C . THR A 1 84 ? -14.687 -1.278 -0.798 1.00 94.25 84 THR A C 1
ATOM 605 O O . THR A 1 84 ? -14.891 -1.382 0.413 1.00 94.25 84 THR A O 1
ATOM 608 N N . ALA A 1 85 ? -15.541 -1.756 -1.710 1.00 95.12 85 ALA A N 1
ATOM 609 C CA . ALA A 1 85 ? -16.785 -2.435 -1.357 1.00 95.12 85 ALA A CA 1
ATOM 610 C C . ALA A 1 85 ? -16.525 -3.709 -0.539 1.00 95.12 85 ALA A C 1
ATOM 612 O O . ALA A 1 85 ? -17.150 -3.910 0.503 1.00 95.12 85 ALA A O 1
ATOM 613 N N . ALA A 1 86 ? -15.559 -4.531 -0.958 1.00 94.94 86 ALA A N 1
ATOM 614 C CA . ALA A 1 86 ? -15.150 -5.735 -0.245 1.00 94.94 86 A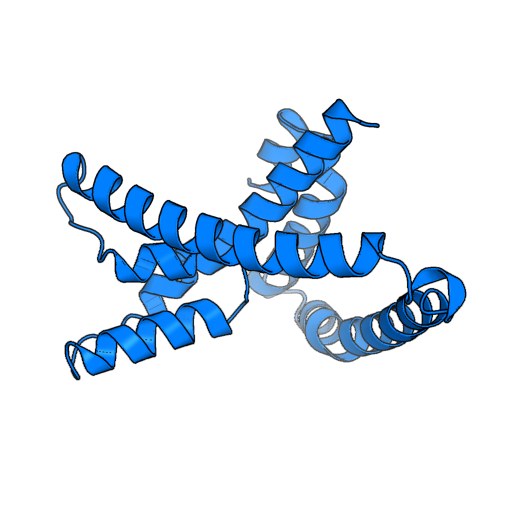LA A CA 1
ATOM 615 C C . ALA A 1 86 ? -14.609 -5.414 1.155 1.00 94.94 86 ALA A C 1
ATOM 617 O O . ALA A 1 86 ? -14.980 -6.085 2.114 1.00 94.94 86 ALA A O 1
ATOM 618 N N . GLY A 1 87 ? -13.805 -4.357 1.307 1.00 93.69 87 GLY A N 1
ATOM 619 C CA . GLY A 1 87 ? -13.309 -3.908 2.611 1.00 93.69 87 GLY A CA 1
ATOM 620 C C . GLY A 1 87 ? -14.432 -3.498 3.571 1.00 93.69 87 GLY A C 1
ATOM 621 O O . GLY A 1 87 ? -14.445 -3.907 4.733 1.00 93.69 87 GLY A O 1
ATOM 622 N N . VAL A 1 88 ? -15.424 -2.744 3.086 1.00 95.00 88 VAL A N 1
ATOM 623 C CA . VAL A 1 88 ? -16.602 -2.349 3.884 1.00 95.00 88 VAL A CA 1
ATOM 624 C C . VAL A 1 88 ? -17.470 -3.561 4.238 1.00 95.00 88 VAL A C 1
ATOM 626 O O . VAL A 1 88 ? -17.932 -3.676 5.377 1.00 95.00 88 VAL A O 1
ATOM 629 N N . LEU A 1 89 ? -17.688 -4.478 3.290 1.00 95.25 89 LEU A N 1
ATOM 630 C CA . LEU A 1 89 ? -18.426 -5.720 3.529 1.00 95.25 89 LEU A CA 1
ATOM 631 C C . LEU A 1 89 ? -17.718 -6.592 4.565 1.00 95.25 89 LEU A C 1
ATOM 633 O O . LEU A 1 89 ? -18.365 -7.060 5.498 1.00 95.25 89 LEU A O 1
ATOM 637 N N . MET A 1 90 ? -16.397 -6.742 4.465 1.00 93.38 90 MET A N 1
ATOM 638 C CA . MET A 1 90 ? -15.604 -7.491 5.436 1.00 93.38 90 MET A CA 1
ATOM 639 C C . MET A 1 90 ? -15.728 -6.888 6.838 1.00 93.38 90 MET A C 1
ATOM 641 O O . MET A 1 90 ? -15.973 -7.618 7.794 1.00 93.38 90 MET A O 1
ATOM 645 N N . ALA A 1 91 ? -15.671 -5.559 6.974 1.00 92.88 91 ALA A N 1
ATOM 646 C CA . ALA A 1 91 ? -15.890 -4.900 8.262 1.00 92.88 91 ALA A CA 1
ATOM 647 C C . ALA A 1 91 ? -17.290 -5.192 8.840 1.00 92.88 91 ALA A C 1
ATOM 649 O O . ALA A 1 91 ? -17.435 -5.416 10.041 1.00 92.88 91 ALA A O 1
ATOM 650 N N . ARG A 1 92 ? -18.330 -5.258 7.994 1.00 92.25 92 ARG A N 1
ATOM 651 C CA . ARG A 1 92 ? -19.679 -5.665 8.426 1.00 92.25 92 ARG A CA 1
ATOM 652 C C . ARG A 1 92 ? -19.746 -7.135 8.835 1.00 92.25 92 ARG A C 1
ATOM 654 O O . ARG A 1 92 ? -20.396 -7.441 9.829 1.00 92.25 92 ARG A O 1
ATOM 661 N N . VAL A 1 93 ? -19.072 -8.025 8.110 1.00 93.94 93 VAL A N 1
ATOM 662 C CA . VAL A 1 93 ? -19.002 -9.451 8.459 1.00 93.94 93 VAL A CA 1
ATOM 663 C C . VAL A 1 93 ? -18.292 -9.643 9.796 1.00 93.94 93 VAL A C 1
ATOM 665 O O . VAL A 1 93 ? -18.800 -10.352 10.660 1.00 93.94 93 VAL A O 1
ATOM 668 N N . MET A 1 94 ? -17.178 -8.945 10.025 1.00 91.88 94 MET A N 1
ATOM 669 C CA . MET A 1 94 ? -16.469 -8.969 11.307 1.00 91.88 94 MET A CA 1
ATOM 670 C C . MET A 1 94 ? -17.358 -8.509 12.473 1.00 91.88 94 MET A C 1
ATOM 672 O O . MET A 1 94 ? -17.264 -9.058 13.569 1.00 91.88 94 MET A O 1
ATOM 676 N N . ASN A 1 95 ? -18.280 -7.570 12.240 1.00 93.69 95 ASN A N 1
ATOM 677 C CA . ASN A 1 95 ? -19.232 -7.116 13.259 1.00 93.69 95 ASN A CA 1
ATOM 678 C C . ASN A 1 95 ? -20.277 -8.158 13.667 1.00 93.69 95 ASN A C 1
ATOM 680 O O . ASN A 1 95 ? -20.929 -7.962 14.690 1.00 93.69 95 ASN A O 1
ATOM 684 N N . MET A 1 96 ? -20.459 -9.234 12.896 1.00 92.50 96 MET A N 1
ATOM 685 C CA . MET A 1 96 ? -21.345 -10.333 13.290 1.00 92.50 96 MET A CA 1
ATOM 686 C C . MET A 1 96 ? -20.707 -11.237 14.351 1.00 92.50 96 MET A C 1
ATOM 688 O O . MET A 1 96 ? -21.427 -11.865 15.120 1.00 92.50 96 MET A O 1
ATOM 692 N N . PHE A 1 97 ? -19.373 -11.284 14.411 1.00 92.25 97 PHE A N 1
ATOM 693 C CA . PHE A 1 97 ? -18.626 -12.170 15.311 1.00 92.25 97 PHE A CA 1
ATOM 694 C C . PHE A 1 97 ? -17.876 -11.426 16.425 1.00 92.25 97 PHE A C 1
ATOM 696 O O . PHE A 1 97 ? -17.483 -12.039 17.412 1.00 92.25 97 PHE A O 1
ATOM 703 N N . SER A 1 98 ? -17.657 -10.116 16.280 1.00 88.56 98 SER A N 1
ATOM 704 C CA . SER A 1 98 ? -16.902 -9.311 17.244 1.00 88.56 98 SER A CA 1
ATOM 705 C C . SER A 1 98 ? -17.801 -8.674 18.303 1.00 88.56 98 SER A C 1
ATOM 707 O O . SER A 1 98 ? -18.795 -8.022 17.982 1.00 88.56 98 SER A O 1
ATOM 709 N N . THR A 1 99 ? -17.389 -8.764 19.570 1.00 86.44 99 THR A N 1
ATOM 710 C CA . THR A 1 99 ? -18.017 -8.042 20.690 1.00 86.44 99 THR A CA 1
ATOM 711 C C . THR A 1 99 ? -17.858 -6.525 20.540 1.00 86.44 99 THR A C 1
ATOM 713 O O . THR A 1 99 ? -18.785 -5.766 20.814 1.00 86.44 99 THR A O 1
ATOM 716 N N . ASN A 1 100 ? -16.694 -6.079 20.053 1.00 90.50 100 ASN A N 1
ATOM 717 C CA . ASN A 1 100 ? -16.416 -4.676 19.752 1.00 90.50 100 ASN A CA 1
ATOM 718 C C . ASN A 1 100 ? -16.674 -4.419 18.266 1.00 90.50 100 ASN A C 1
ATOM 720 O O . ASN A 1 100 ? -15.896 -4.850 17.409 1.00 90.50 100 ASN A O 1
ATOM 724 N N . LYS A 1 101 ? -17.777 -3.731 17.956 1.00 89.69 101 LYS A N 1
ATOM 725 C CA . LYS A 1 101 ? -18.167 -3.441 16.572 1.00 89.69 101 LYS A CA 1
ATOM 726 C C . LYS A 1 101 ? -17.199 -2.438 15.940 1.00 89.69 101 LYS A C 1
ATOM 728 O O . LYS A 1 101 ? -16.990 -1.341 16.451 1.00 89.69 101 LYS A O 1
ATOM 733 N N . ILE A 1 102 ? -16.639 -2.818 14.801 1.00 90.62 102 ILE A N 1
ATOM 734 C CA . ILE A 1 102 ? -15.767 -2.017 13.949 1.00 90.62 102 ILE A CA 1
ATOM 735 C C . ILE A 1 102 ? -16.637 -1.089 13.099 1.00 90.62 102 ILE A C 1
ATOM 737 O O . ILE A 1 102 ? -17.623 -1.513 12.494 1.00 90.62 102 ILE A O 1
ATOM 741 N N . ASN A 1 103 ? -16.270 0.187 13.003 1.00 92.56 103 ASN A N 1
ATOM 742 C CA . ASN A 1 103 ? -16.948 1.103 12.092 1.00 92.56 103 ASN A CA 1
ATOM 743 C C . ASN A 1 103 ? -16.706 0.664 10.630 1.00 92.56 103 ASN A C 1
ATOM 745 O O . ASN A 1 103 ? -15.549 0.622 10.214 1.00 92.56 103 ASN A O 1
ATOM 749 N N . PRO A 1 104 ? -17.744 0.384 9.817 1.00 92.69 104 PRO A N 1
ATOM 750 C CA . PRO A 1 104 ? -17.562 -0.052 8.432 1.00 92.69 104 PRO A CA 1
ATOM 751 C C . PRO A 1 104 ? -16.757 0.916 7.550 1.00 92.69 104 PRO A C 1
ATOM 753 O O . PRO A 1 104 ? -16.115 0.465 6.605 1.00 92.69 104 PRO A O 1
ATOM 756 N N . LEU A 1 105 ? -16.722 2.216 7.881 1.00 91.31 105 LEU A N 1
ATOM 757 C CA . LEU A 1 105 ? -15.886 3.215 7.195 1.00 91.31 105 LEU A CA 1
ATOM 758 C C . LEU A 1 105 ? -14.381 2.923 7.323 1.00 91.31 105 LEU A C 1
ATOM 760 O O . LEU A 1 105 ? -13.585 3.326 6.483 1.00 91.31 105 LEU A O 1
ATOM 764 N N . ILE A 1 106 ? -13.973 2.200 8.366 1.00 93.19 106 ILE A N 1
ATOM 765 C CA . ILE A 1 106 ? -12.587 1.754 8.548 1.00 93.19 106 ILE A CA 1
ATOM 766 C C . ILE A 1 106 ? -12.239 0.661 7.523 1.00 93.19 106 ILE A C 1
ATOM 768 O O . ILE A 1 106 ? -11.094 0.566 7.089 1.00 93.19 106 ILE A O 1
ATOM 772 N N . GLY A 1 107 ? -13.230 -0.117 7.074 1.00 90.75 107 GLY A N 1
ATOM 773 C CA . GLY A 1 107 ? -13.058 -1.151 6.055 1.00 90.75 107 GLY A CA 1
ATOM 774 C C . GLY A 1 107 ? -12.632 -0.595 4.694 1.00 90.75 107 GLY A C 1
ATOM 775 O O . GLY A 1 107 ? -11.754 -1.165 4.049 1.00 90.75 107 GLY A O 1
ATOM 776 N N . SER A 1 108 ? -13.170 0.557 4.273 1.00 91.62 108 SER A N 1
ATOM 777 C CA . SER A 1 108 ? -12.754 1.209 3.018 1.00 91.62 108 SER A CA 1
ATOM 778 C C . SER A 1 108 ? -11.321 1.745 3.056 1.00 91.62 108 SER A C 1
ATOM 780 O O . SER A 1 108 ? -10.699 1.892 2.005 1.00 91.62 108 SER A O 1
ATOM 782 N N . ALA A 1 109 ? -10.767 1.994 4.247 1.00 92.94 109 ALA A N 1
ATOM 783 C CA . ALA A 1 109 ? -9.379 2.425 4.403 1.00 92.94 109 ALA A CA 1
ATOM 784 C C . ALA A 1 109 ? -8.358 1.308 4.123 1.00 92.94 109 ALA A C 1
ATOM 786 O O . ALA A 1 109 ? -7.167 1.594 4.082 1.00 92.94 109 ALA A O 1
ATOM 787 N N . GLY A 1 110 ? -8.804 0.060 3.920 1.00 90.12 110 GLY A N 1
ATOM 788 C CA . GLY A 1 110 ? -7.940 -1.074 3.576 1.00 90.12 110 GLY A CA 1
ATOM 789 C C . GLY A 1 110 ? -7.291 -0.982 2.190 1.00 90.12 110 GLY A C 1
ATOM 790 O O . GLY A 1 110 ? -6.320 -1.685 1.917 1.00 90.12 110 GLY A O 1
ATOM 791 N N . VAL A 1 111 ? -7.787 -0.102 1.314 1.00 91.19 111 VAL A N 1
ATOM 792 C CA . VAL A 1 111 ? -7.119 0.202 0.044 1.00 91.19 111 VAL A CA 1
ATOM 793 C C . VAL A 1 111 ? -5.802 0.917 0.334 1.00 91.19 111 VAL A 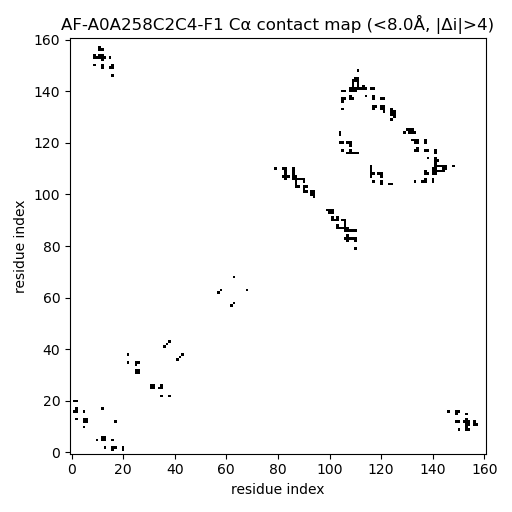C 1
ATOM 795 O O . VAL A 1 111 ? -5.793 1.965 0.973 1.00 91.19 111 VAL A O 1
ATOM 798 N N . SER A 1 112 ? -4.698 0.371 -0.179 1.00 86.44 112 SER A N 1
ATOM 799 C CA . SER A 1 112 ? -3.305 0.672 0.203 1.00 86.44 112 SER A CA 1
ATOM 800 C C . SER A 1 112 ? -2.772 2.051 -0.229 1.00 86.44 112 SER A C 1
ATOM 802 O O . SER A 1 112 ? -1.571 2.228 -0.433 1.00 86.44 112 SER A O 1
ATOM 804 N N . ALA A 1 113 ? -3.645 3.045 -0.394 1.00 90.50 113 ALA A N 1
ATOM 805 C CA . ALA A 1 113 ? -3.286 4.418 -0.725 1.00 90.50 113 ALA A CA 1
ATOM 806 C C . ALA A 1 113 ? -2.909 5.187 0.553 1.00 90.50 113 ALA A C 1
ATOM 808 O O . ALA A 1 113 ? -3.707 5.930 1.136 1.00 90.50 113 ALA A O 1
ATOM 809 N N . VAL A 1 114 ? -1.678 4.991 1.023 1.00 87.75 114 VAL A N 1
ATOM 810 C CA . VAL A 1 114 ? -1.169 5.611 2.255 1.00 87.75 114 VAL A CA 1
ATOM 811 C C . VAL A 1 114 ? -0.763 7.075 2.014 1.00 87.75 114 VAL A C 1
ATOM 813 O O . VAL A 1 114 ? -0.110 7.359 1.015 1.00 87.75 114 VAL A O 1
ATOM 816 N N . PRO A 1 115 ? -1.086 8.033 2.908 1.00 90.12 115 PRO A N 1
ATOM 817 C CA . PRO A 1 115 ? -2.053 7.971 4.014 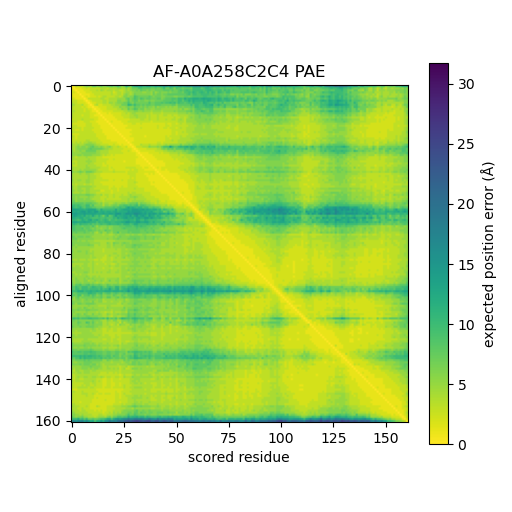1.00 90.12 115 PRO A CA 1
ATOM 818 C C . PRO A 1 115 ? -3.483 8.375 3.589 1.00 90.12 115 PRO A C 1
ATOM 820 O O . PRO A 1 115 ? -4.372 8.518 4.431 1.00 90.12 115 PRO A O 1
ATOM 823 N N . MET A 1 116 ? -3.716 8.623 2.299 1.00 91.75 116 MET A N 1
ATOM 824 C CA . MET A 1 116 ? -4.923 9.291 1.806 1.00 91.75 116 MET A CA 1
ATOM 825 C C . MET A 1 116 ? -6.210 8.472 1.973 1.00 91.75 116 MET A C 1
ATOM 827 O O . MET A 1 116 ? -7.229 9.065 2.315 1.00 91.75 116 MET A O 1
ATOM 831 N N . ALA A 1 117 ? -6.192 7.142 1.840 1.00 91.31 117 ALA A N 1
ATOM 832 C CA . ALA A 1 117 ? -7.383 6.302 2.050 1.00 91.31 117 ALA A CA 1
ATOM 833 C C . ALA A 1 117 ? -7.959 6.441 3.473 1.00 91.31 117 ALA A C 1
ATOM 835 O O . ALA A 1 117 ? -9.172 6.579 3.664 1.00 91.31 117 ALA A O 1
ATOM 836 N N . ALA A 1 118 ? -7.079 6.493 4.477 1.00 93.06 118 ALA A N 1
ATOM 837 C CA . ALA A 1 118 ? -7.465 6.733 5.865 1.00 93.06 118 ALA A CA 1
ATOM 838 C C . ALA A 1 118 ? -7.997 8.163 6.070 1.00 93.06 118 ALA A C 1
ATOM 840 O O . ALA A 1 118 ? -8.975 8.360 6.790 1.00 93.06 118 ALA A O 1
ATOM 841 N N . ARG A 1 119 ? -7.409 9.164 5.396 1.00 93.56 119 ARG A N 1
ATOM 842 C CA . ARG A 1 119 ? -7.891 10.558 5.438 1.00 93.56 119 ARG A CA 1
ATOM 843 C C . ARG A 1 119 ? -9.269 10.724 4.799 1.00 93.56 119 ARG A C 1
ATOM 845 O O . ARG A 1 119 ? -10.100 11.425 5.367 1.00 93.56 119 ARG A O 1
ATOM 852 N N . VAL A 1 120 ? -9.531 10.070 3.668 1.00 93.94 120 VAL A N 1
ATOM 853 C CA . VAL A 1 120 ? -10.851 10.083 3.016 1.00 93.94 120 VAL A CA 1
ATOM 854 C C . VAL A 1 120 ? -11.892 9.420 3.917 1.00 93.94 120 VAL A C 1
ATOM 856 O O . VAL A 1 120 ? -12.944 10.003 4.157 1.00 93.94 120 VAL A O 1
ATOM 859 N N . SER A 1 121 ? -11.566 8.267 4.506 1.00 93.31 121 SER A N 1
ATOM 860 C CA . SER A 1 121 ? -12.462 7.585 5.452 1.00 93.31 121 SER A CA 1
ATOM 861 C C . SER A 1 121 ? -12.749 8.443 6.694 1.00 93.31 121 SER A C 1
ATOM 863 O O . SER A 1 121 ? -13.881 8.495 7.168 1.00 93.31 121 SER A O 1
ATOM 865 N N . ASN A 1 122 ? -11.748 9.180 7.191 1.00 94.88 122 ASN A N 1
ATOM 866 C CA . ASN A 1 122 ? -11.924 10.142 8.278 1.00 94.88 122 ASN A CA 1
ATOM 867 C C . ASN A 1 122 ? -12.809 11.328 7.874 1.00 94.88 122 ASN A C 1
ATOM 869 O O . ASN A 1 122 ? -13.661 11.731 8.655 1.00 94.88 122 ASN A O 1
ATOM 873 N N . LYS A 1 123 ? -12.639 11.871 6.663 1.00 95.19 123 LYS A N 1
ATOM 874 C CA . LYS A 1 123 ? -13.477 12.963 6.154 1.00 95.19 123 LYS A CA 1
ATOM 875 C C . LYS A 1 123 ? -14.953 12.554 6.111 1.00 95.19 123 LYS A C 1
ATOM 877 O O . LYS A 1 123 ? -15.777 13.249 6.690 1.00 95.19 123 LYS A O 1
ATOM 882 N N . VAL A 1 124 ? -15.264 11.398 5.522 1.00 94.50 124 VAL A N 1
ATOM 883 C CA . VAL A 1 124 ? -16.642 10.870 5.458 1.00 94.50 124 VAL A CA 1
ATOM 884 C C . VAL A 1 124 ? -17.196 10.572 6.857 1.00 94.50 124 VAL A C 1
ATOM 886 O O . VAL A 1 124 ? -18.373 10.787 7.133 1.00 94.50 124 VAL A O 1
ATOM 889 N N . GLY A 1 125 ? -16.351 10.116 7.783 1.00 93.81 125 GLY A N 1
ATOM 890 C CA . GLY A 1 125 ? -16.765 9.924 9.170 1.00 93.81 125 GLY A CA 1
ATOM 891 C C . GLY A 1 125 ? -17.096 11.218 9.908 1.00 93.81 125 GLY A C 1
ATOM 892 O O . GLY A 1 125 ? -18.069 11.239 10.657 1.00 93.81 125 GLY A O 1
ATOM 893 N N . LEU A 1 126 ? -16.340 12.290 9.654 1.00 94.44 126 LEU A N 1
ATOM 894 C CA . LEU A 1 126 ? -16.609 13.622 10.199 1.00 94.44 126 LEU A CA 1
ATOM 895 C C . LEU A 1 126 ? -17.855 14.268 9.581 1.00 94.44 126 LEU A C 1
ATOM 897 O O . LEU A 1 126 ? -18.559 14.993 10.278 1.00 94.44 126 LEU A O 1
ATOM 901 N N . GLU A 1 127 ? -18.155 13.976 8.311 1.00 94.50 127 GLU A N 1
ATOM 902 C CA . GLU A 1 127 ? -19.415 14.374 7.664 1.00 94.50 127 GLU A CA 1
ATOM 903 C C . GLU A 1 127 ? -20.630 13.728 8.352 1.00 94.50 127 GLU A C 1
ATOM 905 O O . GLU A 1 127 ? -21.663 14.375 8.510 1.00 94.50 127 GLU A O 1
ATOM 910 N N . ALA A 1 128 ? -20.504 12.477 8.810 1.00 93.00 128 ALA A N 1
ATOM 911 C CA . ALA A 1 128 ? -21.562 11.788 9.550 1.00 93.00 128 ALA A CA 1
ATOM 912 C C . ALA A 1 128 ? -21.630 12.196 11.035 1.00 93.00 128 ALA A C 1
ATOM 914 O O . ALA A 1 128 ? -22.715 12.266 11.609 1.00 93.00 128 ALA A O 1
ATOM 915 N N . ASN A 1 129 ? -20.482 12.428 11.678 1.00 93.38 129 ASN A N 1
ATOM 916 C CA . ASN A 1 129 ? -20.392 12.898 13.058 1.00 93.38 129 ASN A CA 1
ATOM 917 C C . ASN A 1 129 ? -19.091 13.705 13.272 1.00 93.38 129 ASN A C 1
ATOM 919 O O . ASN A 1 129 ? -18.013 13.104 13.302 1.00 93.38 129 ASN A O 1
ATOM 923 N N . PRO A 1 130 ? -19.171 15.025 13.535 1.00 91.88 130 PRO A N 1
ATOM 924 C CA . PRO A 1 130 ? -18.001 15.890 13.723 1.00 91.88 130 PRO A CA 1
ATOM 925 C C . PRO A 1 130 ? -17.071 15.514 14.888 1.00 91.88 130 PRO A C 1
ATOM 927 O O . 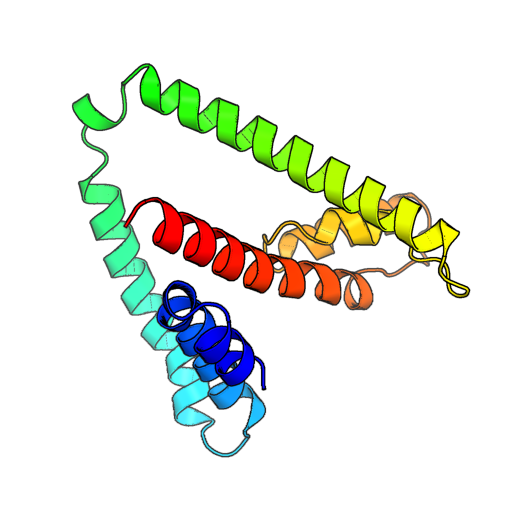PRO A 1 130 ? -15.939 15.985 14.937 1.00 91.88 130 PRO A O 1
ATOM 930 N N . GLN A 1 131 ? -17.526 14.689 15.836 1.00 92.06 131 GLN A N 1
ATOM 931 C CA . GLN A 1 131 ? -16.720 14.207 16.966 1.00 92.06 131 GLN A CA 1
ATOM 932 C C . GLN A 1 131 ? -16.093 12.824 16.717 1.00 92.06 131 GLN A C 1
ATOM 934 O O . GLN A 1 131 ? -15.345 12.321 17.554 1.00 92.06 131 GLN A O 1
ATOM 939 N N . ASN A 1 132 ? -16.387 12.185 15.581 1.00 91.62 132 ASN A N 1
ATOM 940 C CA . ASN A 1 132 ? -15.920 10.840 15.263 1.00 91.62 132 ASN A CA 1
ATOM 941 C C . ASN A 1 132 ? -14.623 10.877 14.440 1.00 91.62 132 ASN A C 1
ATOM 943 O O . ASN A 1 132 ? -14.645 10.899 13.209 1.00 91.62 132 ASN A O 1
ATOM 947 N N . PHE A 1 133 ? -13.481 10.872 15.127 1.00 93.31 133 PHE A N 1
ATOM 948 C CA . PHE A 1 133 ? -12.157 10.884 14.502 1.00 93.31 133 PHE A CA 1
ATOM 949 C C . PHE A 1 133 ? -11.670 9.462 14.204 1.00 93.31 133 PHE A C 1
ATOM 951 O O . PHE A 1 133 ? -11.303 8.709 15.105 1.00 93.31 133 PHE A O 1
ATOM 958 N N . LEU A 1 134 ? -11.613 9.095 12.923 1.00 91.06 134 LEU A N 1
ATOM 959 C CA . LEU A 1 134 ? -11.212 7.752 12.493 1.00 91.06 134 LEU A CA 1
ATOM 960 C C . LEU A 1 134 ? -9.757 7.644 12.061 1.00 91.06 134 LEU A C 1
ATOM 962 O O . LEU A 1 134 ? -9.275 6.525 11.940 1.00 91.06 134 LEU A O 1
ATOM 966 N N . LEU A 1 135 ? -9.050 8.750 11.805 1.00 91.69 135 LEU A N 1
ATOM 967 C CA . LEU A 1 135 ? -7.730 8.708 11.163 1.00 91.69 135 LEU A CA 1
ATOM 968 C C . LEU A 1 135 ? -6.758 7.741 11.861 1.00 91.69 135 LEU A C 1
ATOM 970 O O . LEU A 1 135 ? -6.142 6.915 11.193 1.00 91.69 135 LEU A O 1
ATOM 974 N N . MET A 1 136 ? -6.675 7.789 13.192 1.00 91.38 136 MET A N 1
ATOM 975 C CA . MET A 1 136 ? -5.774 6.924 13.963 1.00 91.38 136 MET A CA 1
ATOM 976 C C . MET A 1 136 ? -6.155 5.440 13.873 1.00 91.38 136 MET A C 1
ATOM 978 O O . MET A 1 136 ? -5.278 4.587 13.767 1.00 91.38 136 MET A O 1
ATOM 982 N N . HIS A 1 137 ? -7.450 5.122 13.846 1.00 91.62 137 HIS A N 1
ATOM 983 C CA . HIS A 1 137 ? -7.935 3.744 13.726 1.00 91.62 137 HIS A CA 1
ATOM 984 C C . HIS A 1 137 ? -7.866 3.218 12.283 1.00 91.62 137 HIS A C 1
ATOM 986 O O . HIS A 1 137 ? -7.526 2.060 12.052 1.00 91.62 137 HIS A O 1
ATOM 992 N N . ALA A 1 138 ? -8.140 4.076 11.300 1.00 92.31 138 ALA A N 1
ATOM 993 C CA . ALA A 1 138 ? -8.161 3.744 9.879 1.00 92.31 138 ALA A CA 1
ATOM 994 C C . ALA A 1 138 ? -6.761 3.494 9.293 1.00 92.31 138 ALA A C 1
ATOM 996 O O . ALA A 1 138 ? -6.634 2.830 8.264 1.00 92.31 138 ALA A O 1
ATOM 997 N N . MET A 1 139 ? -5.699 3.974 9.948 1.00 92.88 139 MET A N 1
ATOM 998 C CA . MET A 1 139 ? -4.324 3.669 9.542 1.00 92.88 139 MET A CA 1
ATOM 999 C C . MET A 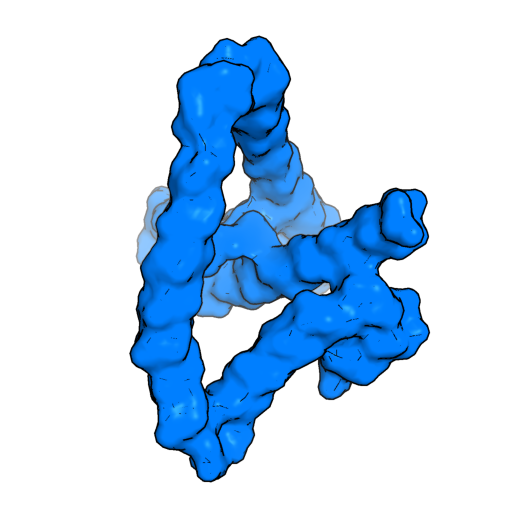1 139 ? -3.976 2.183 9.697 1.00 92.88 139 MET A C 1
ATOM 1001 O O . MET A 1 139 ? -3.163 1.687 8.921 1.00 92.88 139 MET A O 1
ATOM 1005 N N . GLY A 1 140 ? -4.614 1.460 10.626 1.00 93.19 140 GLY A N 1
ATOM 1006 C CA . GLY A 1 140 ? -4.392 0.022 10.812 1.00 93.19 140 GLY A CA 1
ATOM 1007 C C . GLY A 1 140 ? -4.689 -0.785 9.541 1.00 93.19 140 GLY A C 1
ATOM 1008 O O . GLY A 1 140 ? -3.766 -1.368 8.969 1.00 93.19 140 GLY A O 1
ATOM 1009 N N . PRO A 1 141 ? -5.938 -0.778 9.036 1.00 93.69 141 PRO A N 1
ATOM 1010 C CA . PRO A 1 141 ? -6.276 -1.449 7.781 1.00 93.69 141 PRO A CA 1
ATOM 1011 C C . PRO A 1 141 ? -5.502 -0.932 6.572 1.00 93.69 141 PRO A C 1
ATOM 1013 O O . PRO A 1 141 ? -5.182 -1.722 5.693 1.00 93.69 141 PRO A O 1
ATOM 1016 N N . ASN A 1 142 ? -5.158 0.358 6.528 1.00 93.56 142 ASN A N 1
ATOM 1017 C CA . ASN A 1 142 ? -4.390 0.917 5.413 1.00 93.56 142 ASN A CA 1
ATOM 1018 C C . ASN A 1 142 ? -2.987 0.288 5.319 1.00 93.56 142 ASN A C 1
ATOM 1020 O O . ASN A 1 142 ? -2.568 -0.163 4.254 1.00 93.56 142 ASN A O 1
ATOM 1024 N N . VAL A 1 143 ? -2.289 0.164 6.455 1.00 91.81 143 VAL A N 1
ATOM 1025 C CA . VAL A 1 143 ? -0.995 -0.540 6.523 1.00 91.81 143 VAL A CA 1
ATOM 1026 C C . VAL A 1 143 ? -1.166 -2.034 6.236 1.00 91.81 143 VAL A C 1
ATOM 1028 O O . VAL A 1 143 ? -0.360 -2.609 5.503 1.00 91.81 143 VAL A O 1
ATOM 1031 N N . ALA A 1 144 ? -2.231 -2.661 6.747 1.00 92.56 144 ALA A N 1
ATOM 1032 C CA . ALA A 1 144 ? -2.538 -4.059 6.441 1.00 92.56 144 ALA A CA 1
ATOM 1033 C C . ALA A 1 144 ? -2.752 -4.287 4.934 1.00 92.56 144 ALA A C 1
ATOM 1035 O O . ALA A 1 144 ? -2.291 -5.293 4.401 1.00 92.56 144 ALA A O 1
ATOM 1036 N N . GLY A 1 145 ? -3.369 -3.333 4.233 1.00 92.69 145 GLY A N 1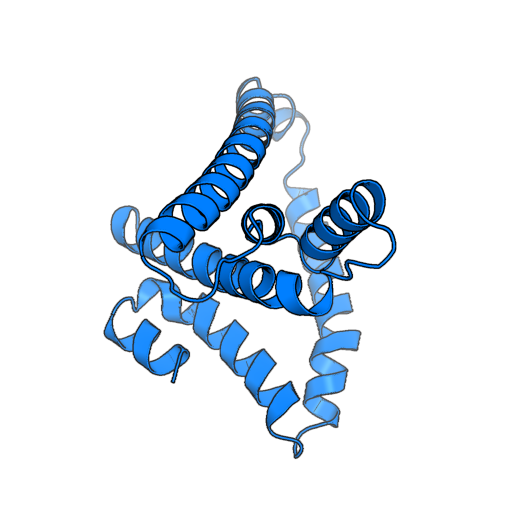
ATOM 1037 C CA . GLY A 1 145 ? -3.533 -3.360 2.783 1.00 92.69 145 GLY A CA 1
ATOM 1038 C C . GLY A 1 145 ? -2.204 -3.369 2.026 1.00 92.69 145 GLY A C 1
ATOM 1039 O O . GLY A 1 145 ? -2.053 -4.140 1.080 1.00 92.69 145 GLY A O 1
ATOM 1040 N N . VAL A 1 146 ? -1.224 -2.556 2.444 1.00 92.25 146 VAL A N 1
ATOM 1041 C CA . VAL A 1 146 ? 0.118 -2.536 1.820 1.00 92.25 146 VAL A CA 1
ATOM 1042 C C . VAL A 1 146 ? 0.777 -3.912 1.919 1.00 92.25 146 VAL A C 1
ATOM 1044 O O . VAL A 1 146 ? 1.293 -4.429 0.929 1.00 92.25 146 VAL A O 1
ATOM 1047 N N . ILE A 1 147 ? 0.705 -4.536 3.099 1.00 91.75 147 ILE A N 1
ATOM 1048 C CA . ILE A 1 147 ? 1.237 -5.885 3.328 1.00 91.75 147 ILE A CA 1
ATOM 1049 C C . ILE A 1 147 ? 0.457 -6.913 2.497 1.00 91.75 147 ILE A C 1
ATOM 1051 O O . ILE A 1 147 ? 1.062 -7.739 1.819 1.00 91.75 147 ILE A O 1
ATOM 1055 N N . GLY A 1 148 ? -0.876 -6.838 2.501 1.00 91.94 148 GLY A N 1
ATOM 1056 C CA . GLY A 1 148 ? -1.746 -7.737 1.744 1.00 91.94 148 GLY A CA 1
ATOM 1057 C C . GLY A 1 148 ? -1.492 -7.684 0.238 1.00 91.94 148 GLY A C 1
ATOM 1058 O O . GLY A 1 148 ? -1.461 -8.727 -0.407 1.00 91.94 148 GLY A O 1
ATOM 1059 N N . SER A 1 149 ? -1.223 -6.498 -0.312 1.00 92.12 149 SER A N 1
ATOM 1060 C CA . SER A 1 149 ? -0.874 -6.323 -1.727 1.00 92.12 149 SER A CA 1
ATOM 1061 C C . SER A 1 149 ? 0.452 -7.002 -2.079 1.00 92.12 149 SER A C 1
ATOM 1063 O O . SER A 1 149 ? 0.543 -7.669 -3.106 1.00 92.12 149 SER A O 1
ATOM 1065 N N . ALA A 1 150 ? 1.466 -6.894 -1.213 1.00 90.38 150 ALA A N 1
ATOM 1066 C CA . ALA A 1 150 ? 2.745 -7.580 -1.406 1.00 90.38 150 ALA A CA 1
ATOM 1067 C C . ALA A 1 150 ? 2.604 -9.110 -1.321 1.00 90.38 150 ALA A C 1
ATOM 1069 O O . ALA A 1 150 ? 3.211 -9.829 -2.112 1.00 90.38 150 ALA A O 1
ATOM 1070 N N . VAL A 1 151 ? 1.769 -9.610 -0.401 1.00 90.50 151 VAL A N 1
ATOM 1071 C CA . VAL A 1 151 ? 1.463 -11.046 -0.295 1.00 90.50 151 VAL A CA 1
ATOM 1072 C C . VAL A 1 151 ? 0.713 -11.533 -1.533 1.00 90.50 151 VAL A C 1
ATOM 1074 O O . VAL A 1 151 ? 1.120 -12.524 -2.126 1.00 90.50 151 VAL A O 1
ATOM 1077 N N . ALA A 1 152 ? -0.330 -10.824 -1.975 1.00 91.25 152 ALA A N 1
ATOM 1078 C CA . ALA A 1 152 ? -1.077 -11.177 -3.182 1.00 91.25 152 ALA A CA 1
ATOM 1079 C C . ALA A 1 152 ? -0.178 -11.190 -4.428 1.00 91.25 152 ALA A C 1
ATOM 1081 O O . ALA A 1 152 ? -0.261 -12.119 -5.228 1.00 91.25 152 ALA A O 1
ATOM 1082 N N . ALA A 1 153 ? 0.725 -10.213 -4.562 1.00 90.06 153 ALA A N 1
ATOM 1083 C CA . ALA A 1 153 ? 1.721 -10.193 -5.630 1.00 90.06 153 ALA A CA 1
ATOM 1084 C C . ALA A 1 153 ? 2.646 -11.418 -5.574 1.00 90.06 153 ALA A C 1
ATOM 1086 O O . ALA A 1 153 ? 2.870 -12.048 -6.600 1.00 90.06 153 ALA A O 1
ATOM 1087 N N . GLY A 1 154 ? 3.133 -11.800 -4.390 1.00 88.12 154 GLY A N 1
ATOM 1088 C CA . GLY A 1 154 ? 3.954 -13.003 -4.240 1.00 88.12 154 GLY A CA 1
ATOM 1089 C C . GLY A 1 154 ? 3.207 -14.303 -4.541 1.00 88.12 154 GLY A C 1
ATOM 1090 O O . GLY A 1 154 ? 3.782 -15.197 -5.148 1.00 88.12 154 GLY A O 1
ATOM 1091 N N . ILE A 1 155 ? 1.916 -14.399 -4.200 1.00 90.12 155 ILE A N 1
ATOM 1092 C CA . ILE A 1 155 ? 1.082 -15.553 -4.576 1.00 90.12 155 ILE A CA 1
ATOM 1093 C C . ILE A 1 155 ? 0.965 -15.635 -6.102 1.00 90.12 155 ILE A C 1
ATOM 1095 O O . ILE A 1 155 ? 1.140 -16.703 -6.678 1.00 90.12 155 ILE A O 1
ATOM 1099 N N . LEU A 1 156 ? 0.695 -14.507 -6.769 1.00 91.12 156 LEU A N 1
ATOM 1100 C CA . LEU A 1 156 ? 0.612 -14.458 -8.230 1.00 91.12 156 LEU A CA 1
ATOM 1101 C C . LEU A 1 156 ? 1.949 -14.807 -8.895 1.00 91.12 156 LEU A C 1
ATOM 1103 O O . LEU A 1 156 ? 1.945 -15.507 -9.903 1.00 91.12 156 LEU A O 1
ATOM 1107 N N . LEU A 1 157 ? 3.075 -14.365 -8.324 1.00 88.69 157 LEU A N 1
ATOM 1108 C CA . LEU A 1 157 ? 4.408 -14.757 -8.786 1.00 88.69 157 LEU A CA 1
ATOM 1109 C C . LEU A 1 157 ? 4.624 -16.265 -8.656 1.00 88.69 157 LEU A C 1
ATOM 1111 O O . LEU A 1 157 ? 5.110 -16.861 -9.600 1.00 88.69 157 LEU A O 1
ATOM 1115 N N . SER A 1 158 ? 4.188 -16.884 -7.558 1.00 88.06 158 SER A N 1
ATOM 1116 C CA . SER A 1 158 ? 4.297 -18.336 -7.357 1.00 88.06 158 SER A CA 1
ATOM 1117 C C . SER A 1 158 ? 3.471 -19.160 -8.357 1.00 88.06 158 SER A C 1
ATOM 1119 O O . SER A 1 158 ? 3.801 -20.301 -8.662 1.00 88.06 158 SER A O 1
ATOM 1121 N N . PHE A 1 159 ? 2.366 -18.599 -8.862 1.00 86.94 159 PHE A N 1
ATOM 1122 C CA . PHE A 1 159 ? 1.510 -19.273 -9.844 1.00 86.94 159 PHE A CA 1
ATOM 1123 C C . PHE A 1 159 ? 1.944 -19.075 -11.299 1.00 86.94 159 PHE A C 1
ATOM 1125 O O . PHE A 1 159 ? 1.595 -19.898 -12.144 1.00 86.94 159 PHE A O 1
ATOM 1132 N N . VAL A 1 160 ? 2.601 -17.957 -11.614 1.00 84.31 160 VAL A N 1
ATOM 1133 C CA . VAL A 1 160 ? 2.904 -17.547 -12.998 1.00 84.31 160 VAL A CA 1
ATOM 1134 C C . VAL A 1 160 ? 4.401 -17.624 -13.320 1.00 84.31 160 VAL A C 1
ATOM 1136 O O . VAL A 1 160 ? 4.748 -17.761 -14.494 1.00 84.31 160 VAL A O 1
ATOM 1139 N N . GLY A 1 161 ? 5.266 -17.497 -12.312 1.00 58.00 161 GLY A N 1
ATOM 1140 C CA . GLY A 1 161 ? 6.724 -17.622 -12.408 1.00 58.00 161 GLY A CA 1
ATOM 1141 C C . GLY A 1 161 ? 7.199 -19.046 -12.170 1.00 58.00 161 GLY A C 1
ATOM 1142 O O . GLY A 1 161 ? 8.256 -19.377 -12.750 1.00 58.00 161 GLY A O 1
#